Protein AF-A0A7M1KRZ6-F1 (afdb_monomer)

Nearest PDB structures (foldseek):
  7oyk-assembly1_BBB  TM=4.064E-01  e=2.051E+00  Bacillus subtilis subsp. subtilis str. 168
  5dd8-assembly1_B  TM=3.058E-01  e=2.361E+00  Deinococcus radiodurans
  1lnw-assembly3_F  TM=3.921E-01  e=8.400E+00  Pseudomonas aeruginosa

Organism: NCBI:txid200451

Mean predicted aligned error: 11.02 Å

Sequence (66 aa):
MNLLHLLFGKPTPDDWDRVNAVKSYKSWKIHDCGIGVDAAEVAQSQNYKDAIRQVRQMEVDDIWAC

Structure (mmCIF, N/CA/C/O backbone):
data_AF-A0A7M1KRZ6-F1
#
_entry.id   AF-A0A7M1KRZ6-F1
#
loop_
_atom_site.group_PDB
_atom_site.id
_atom_site.type_symbol
_atom_site.label_atom_id
_atom_site.label_alt_id
_atom_site.label_comp_id
_atom_site.label_asym_id
_atom_site.label_entity_id
_atom_site.label_seq_id
_atom_site.pdbx_PDB_ins_code
_atom_site.Cartn_x
_atom_site.Cartn_y
_atom_site.Cartn_z
_atom_site.occupancy
_atom_site.B_iso_or_equiv
_atom_site.auth_seq_id
_atom_site.auth_comp_id
_atom_site.auth_asym_id
_atom_site.auth_atom_id
_atom_site.pdbx_PDB_model_num
ATOM 1 N N . MET A 1 1 ? 10.254 -6.185 -31.115 1.00 55.94 1 MET A N 1
ATOM 2 C CA . MET A 1 1 ? 9.571 -5.094 -30.380 1.00 55.94 1 MET A CA 1
ATOM 3 C C . MET A 1 1 ? 8.304 -5.661 -29.759 1.00 55.94 1 MET A C 1
ATOM 5 O O . MET A 1 1 ? 7.623 -6.410 -30.439 1.00 55.94 1 MET A O 1
ATOM 9 N N . ASN A 1 2 ? 8.025 -5.363 -28.488 1.00 78.31 2 ASN A N 1
ATOM 10 C CA . ASN A 1 2 ? 6.821 -5.826 -27.787 1.00 78.31 2 ASN A CA 1
ATOM 11 C C . ASN A 1 2 ? 5.611 -4.956 -28.190 1.00 78.31 2 ASN A C 1
ATOM 13 O O . ASN A 1 2 ? 5.748 -3.737 -28.259 1.00 78.31 2 ASN A O 1
ATOM 17 N N . LEU A 1 3 ? 4.450 -5.574 -28.426 1.00 73.31 3 LEU A N 1
ATOM 18 C CA . LEU A 1 3 ? 3.162 -4.932 -28.728 1.00 73.31 3 LEU A CA 1
ATOM 19 C C . LEU A 1 3 ? 2.782 -3.863 -27.683 1.00 73.31 3 LEU A C 1
ATOM 21 O O . LEU A 1 3 ? 2.269 -2.804 -28.033 1.00 73.31 3 LEU A O 1
ATOM 25 N N . LEU A 1 4 ? 3.146 -4.082 -26.417 1.00 72.31 4 LEU A N 1
ATOM 26 C CA . LEU A 1 4 ? 2.958 -3.110 -25.336 1.00 72.31 4 LEU A CA 1
ATOM 27 C C . LEU A 1 4 ? 3.778 -1.826 -25.536 1.00 72.31 4 LEU A C 1
ATOM 29 O O . LEU A 1 4 ? 3.284 -0.742 -25.253 1.00 72.31 4 LEU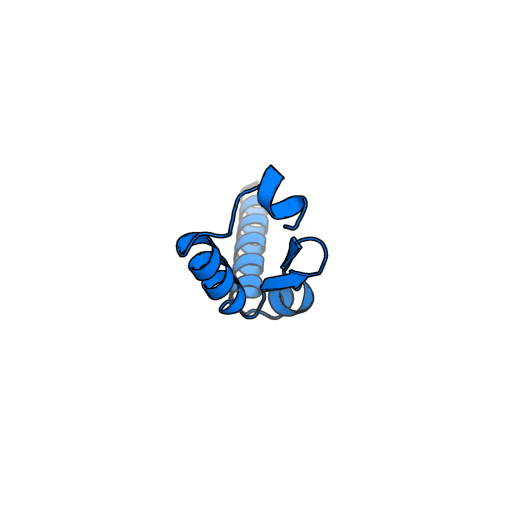 A O 1
ATOM 33 N N . HIS A 1 5 ? 4.995 -1.920 -26.085 1.00 75.50 5 HIS A N 1
ATOM 34 C CA . HIS A 1 5 ? 5.820 -0.736 -26.360 1.00 75.50 5 HIS A CA 1
ATOM 35 C C . HIS A 1 5 ? 5.284 0.106 -27.525 1.00 75.50 5 HIS A C 1
ATOM 37 O O . HIS A 1 5 ? 5.594 1.290 -27.602 1.00 75.50 5 HIS A O 1
ATOM 43 N N . LEU A 1 6 ? 4.512 -0.492 -28.439 1.00 74.62 6 LEU A N 1
ATOM 44 C CA . LEU A 1 6 ? 3.835 0.230 -29.520 1.00 74.62 6 LEU A CA 1
ATOM 45 C C . LEU A 1 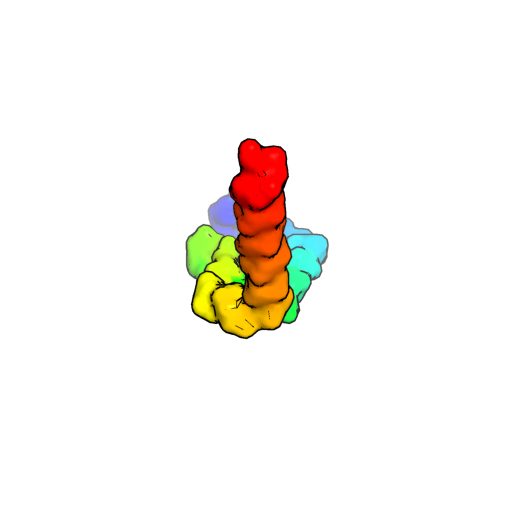6 ? 2.578 0.951 -29.020 1.00 74.62 6 LEU A C 1
ATOM 47 O O . LEU A 1 6 ? 2.298 2.052 -29.478 1.00 74.62 6 LEU A O 1
ATOM 51 N N . LEU A 1 7 ? 1.843 0.345 -28.082 1.00 76.88 7 LEU A N 1
ATOM 52 C CA . LEU A 1 7 ? 0.599 0.900 -27.541 1.00 76.88 7 LEU A CA 1
ATOM 53 C C . LEU A 1 7 ? 0.829 1.968 -26.463 1.00 76.88 7 LEU A C 1
ATOM 55 O O . LEU A 1 7 ? 0.082 2.938 -26.404 1.00 76.88 7 LEU A O 1
ATOM 59 N N . PHE A 1 8 ? 1.855 1.797 -25.627 1.00 79.69 8 PHE A N 1
ATOM 60 C CA . PHE A 1 8 ? 2.080 2.639 -24.444 1.00 79.69 8 PHE A CA 1
ATOM 61 C C . PHE A 1 8 ? 3.429 3.369 -24.449 1.00 79.69 8 PHE A C 1
ATOM 63 O O . PHE A 1 8 ? 3.726 4.125 -23.530 1.00 79.69 8 PHE A O 1
ATOM 70 N N . GLY A 1 9 ? 4.253 3.165 -25.479 1.00 82.88 9 GLY A N 1
ATOM 71 C CA . GLY A 1 9 ? 5.617 3.683 -25.513 1.00 82.88 9 GLY A CA 1
ATOM 72 C C . GLY A 1 9 ? 6.580 2.890 -24.625 1.00 82.88 9 GLY A C 1
ATOM 73 O O . GLY A 1 9 ? 6.245 1.859 -24.038 1.00 82.88 9 GLY A O 1
ATOM 74 N N . LYS A 1 10 ? 7.834 3.349 -24.568 1.00 84.69 10 LYS A N 1
ATOM 75 C CA . LYS A 1 10 ? 8.814 2.830 -23.606 1.00 84.69 10 LYS A CA 1
ATOM 76 C C . LYS A 1 10 ? 8.629 3.553 -22.267 1.00 84.69 10 LYS A C 1
ATOM 78 O O . LYS A 1 10 ? 8.424 4.765 -22.302 1.00 84.69 10 LYS A O 1
ATOM 83 N N . PRO A 1 11 ? 8.779 2.858 -21.126 1.00 83.50 11 PRO A N 1
ATOM 84 C CA . PRO A 1 11 ? 8.764 3.501 -19.818 1.00 83.50 11 PRO A CA 1
ATOM 85 C C . PRO A 1 11 ? 9.808 4.619 -19.740 1.00 83.50 11 PRO A C 1
ATOM 87 O O . PRO A 1 11 ? 10.968 4.424 -20.128 1.00 83.50 11 PRO A O 1
ATOM 90 N N . THR A 1 12 ? 9.385 5.778 -19.253 1.00 88.44 12 THR A N 1
ATOM 91 C CA . THR A 1 12 ? 10.224 6.957 -19.020 1.00 88.44 12 THR A CA 1
ATOM 92 C C . THR A 1 12 ? 10.946 6.859 -17.668 1.00 88.44 12 THR A C 1
ATOM 94 O O . THR A 1 12 ? 10.580 6.023 -16.840 1.00 88.44 12 THR A O 1
ATOM 97 N N . PRO A 1 13 ? 11.977 7.684 -17.404 1.00 89.56 13 PRO A N 1
ATOM 98 C CA . PRO A 1 13 ? 12.598 7.763 -16.079 1.00 89.56 13 PRO A CA 1
ATOM 99 C C . PRO A 1 13 ? 11.589 8.040 -14.951 1.00 89.56 13 PRO A C 1
ATOM 101 O O . PRO A 1 13 ? 11.613 7.343 -13.941 1.00 89.56 13 PRO A O 1
ATOM 104 N N . ASP A 1 14 ? 10.635 8.950 -15.169 1.00 87.62 14 ASP A N 1
ATOM 105 C CA . ASP A 1 14 ? 9.560 9.259 -14.214 1.00 87.62 14 ASP A CA 1
ATOM 106 C C . ASP A 1 14 ? 8.688 8.035 -13.884 1.00 87.62 14 ASP A C 1
ATOM 108 O O . ASP A 1 14 ? 8.253 7.862 -12.741 1.00 87.62 14 ASP A O 1
ATOM 112 N N . ASP A 1 15 ? 8.436 7.159 -14.863 1.00 84.44 15 ASP A N 1
ATOM 113 C CA . ASP A 1 15 ? 7.686 5.918 -14.631 1.00 84.44 15 ASP A CA 1
ATOM 114 C C . ASP A 1 15 ? 8.450 4.984 -13.685 1.00 84.44 15 ASP A C 1
ATOM 116 O O . ASP A 1 15 ? 7.860 4.369 -12.791 1.00 84.44 15 ASP A O 1
ATOM 120 N N . TRP A 1 16 ? 9.774 4.912 -13.834 1.00 84.94 16 TRP A N 1
ATOM 121 C CA . TRP A 1 16 ? 10.629 4.132 -12.941 1.00 84.94 16 TRP A CA 1
ATOM 122 C C . TRP A 1 16 ? 10.699 4.730 -11.539 1.00 84.94 16 TRP A C 1
ATOM 124 O O . TRP A 1 16 ? 10.628 3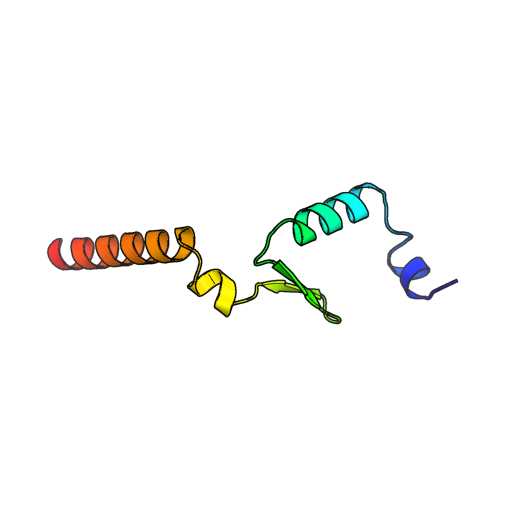.979 -10.562 1.00 84.94 16 TRP A O 1
ATOM 134 N N . ASP A 1 17 ? 10.762 6.054 -11.421 1.00 87.25 17 ASP A N 1
ATOM 135 C CA . ASP A 1 17 ? 10.748 6.740 -10.128 1.00 87.25 17 ASP A CA 1
ATOM 136 C C . ASP A 1 17 ? 9.437 6.493 -9.377 1.00 87.25 17 ASP A C 1
ATOM 138 O O . ASP A 1 17 ? 9.451 6.179 -8.183 1.00 87.25 17 ASP A O 1
ATOM 142 N N . ARG A 1 18 ? 8.298 6.512 -10.078 1.00 80.75 18 ARG A N 1
ATOM 143 C CA . ARG A 1 18 ? 6.994 6.151 -9.498 1.00 80.75 18 ARG A CA 1
ATOM 144 C C . ARG A 1 18 ? 6.947 4.701 -9.030 1.00 80.75 18 ARG A C 1
ATOM 146 O O . ARG A 1 18 ? 6.458 4.434 -7.933 1.00 80.75 18 ARG A O 1
ATOM 153 N N . VAL A 1 19 ? 7.473 3.764 -9.818 1.00 81.31 19 VAL A N 1
ATOM 154 C CA . VAL A 1 19 ? 7.556 2.348 -9.421 1.00 81.31 19 VAL A CA 1
ATOM 155 C C . VAL A 1 19 ? 8.434 2.177 -8.179 1.00 81.31 19 VAL A C 1
ATOM 157 O O . VAL A 1 19 ? 8.074 1.425 -7.273 1.00 81.31 19 VAL A O 1
ATOM 160 N N . ASN A 1 20 ? 9.562 2.882 -8.106 1.00 83.12 20 ASN A N 1
ATOM 161 C CA . ASN A 1 20 ? 10.457 2.837 -6.951 1.00 83.12 20 ASN A CA 1
ATOM 162 C C . ASN A 1 20 ? 9.812 3.448 -5.701 1.00 83.12 20 ASN A C 1
ATOM 164 O O . ASN A 1 20 ? 9.910 2.863 -4.621 1.00 83.12 20 ASN A O 1
ATOM 168 N N . ALA A 1 21 ? 9.090 4.560 -5.848 1.00 83.94 21 ALA A N 1
ATOM 169 C CA . ALA A 1 21 ? 8.309 5.153 -4.768 1.00 83.94 21 ALA A CA 1
ATOM 170 C C . ALA A 1 21 ? 7.255 4.165 -4.250 1.00 83.94 21 ALA A C 1
ATOM 172 O O . ALA A 1 21 ? 7.212 3.894 -3.054 1.00 83.94 21 ALA A O 1
ATOM 173 N N . VAL A 1 22 ? 6.480 3.539 -5.141 1.00 76.19 22 VAL A N 1
ATOM 174 C CA . VAL A 1 22 ? 5.490 2.510 -4.777 1.00 76.19 22 VAL A CA 1
ATOM 175 C C . VAL A 1 22 ? 6.136 1.348 -4.020 1.00 76.19 22 VAL A C 1
ATOM 177 O O . VAL A 1 22 ? 5.637 0.961 -2.968 1.00 76.19 22 VAL A O 1
ATOM 180 N N . LYS A 1 23 ? 7.280 0.840 -4.493 1.00 76.88 23 LYS A N 1
ATOM 181 C CA . LYS A 1 23 ? 8.024 -0.245 -3.827 1.00 76.88 23 LYS A CA 1
ATOM 182 C C . LYS A 1 23 ? 8.582 0.135 -2.451 1.00 76.88 23 LYS A C 1
ATOM 184 O O . LYS A 1 23 ? 8.861 -0.757 -1.655 1.00 76.88 23 LYS A O 1
ATOM 189 N N . SER A 1 24 ? 8.785 1.423 -2.175 1.00 79.56 24 SER A N 1
ATOM 190 C CA . SER A 1 24 ? 9.278 1.893 -0.873 1.00 79.56 24 SER A CA 1
ATOM 191 C C . SER A 1 24 ? 8.209 1.846 0.225 1.00 79.56 24 SER A C 1
ATOM 193 O O . SER A 1 24 ? 8.538 1.748 1.409 1.00 79.56 24 SER A O 1
ATOM 195 N N . TYR A 1 25 ? 6.925 1.861 -0.149 1.00 73.69 25 TYR A N 1
ATOM 196 C CA . TYR A 1 25 ? 5.832 1.705 0.800 1.00 73.69 25 TYR A CA 1
ATOM 197 C C . TYR A 1 25 ? 5.638 0.228 1.124 1.00 73.69 25 TYR A C 1
ATOM 199 O O . TYR A 1 25 ? 5.199 -0.548 0.284 1.00 73.69 25 TYR A O 1
ATOM 207 N N . LYS A 1 26 ? 5.904 -0.148 2.379 1.00 71.38 26 LYS A N 1
ATOM 208 C CA . LYS A 1 26 ? 5.797 -1.535 2.859 1.00 71.38 26 LYS A CA 1
ATOM 209 C C . LYS A 1 26 ? 4.460 -2.201 2.494 1.00 71.38 26 LYS A C 1
ATOM 211 O O . LYS A 1 26 ? 4.453 -3.339 2.049 1.00 71.38 26 LYS A O 1
ATOM 216 N N . SER A 1 27 ? 3.360 -1.460 2.621 1.00 70.56 27 SER A N 1
ATOM 217 C CA . SER A 1 27 ? 2.004 -1.959 2.384 1.00 70.56 27 SER A CA 1
ATOM 218 C C . SER A 1 27 ? 1.595 -2.030 0.911 1.00 70.56 27 SER A C 1
ATOM 220 O O . SER A 1 27 ? 0.556 -2.619 0.617 1.00 70.56 27 SER A O 1
ATOM 222 N N . TRP A 1 28 ? 2.352 -1.437 -0.015 1.00 71.38 28 TRP A N 1
ATOM 223 C CA . TRP A 1 28 ? 2.022 -1.438 -1.440 1.00 71.38 28 TRP A CA 1
ATOM 224 C C . TRP A 1 28 ? 2.803 -2.537 -2.155 1.00 71.38 28 TRP A C 1
ATOM 226 O O . TRP A 1 28 ? 4.017 -2.668 -2.001 1.00 71.38 28 TRP A O 1
ATOM 236 N N . LYS A 1 29 ? 2.104 -3.340 -2.956 1.00 74.75 29 LYS A N 1
ATOM 237 C CA . LYS A 1 29 ? 2.678 -4.486 -3.666 1.00 74.75 29 LYS A CA 1
ATOM 238 C C . LYS A 1 29 ? 2.343 -4.406 -5.148 1.00 74.75 29 LYS A C 1
ATOM 240 O O . LYS A 1 29 ? 1.239 -4.042 -5.547 1.00 74.75 29 LYS A O 1
ATOM 245 N N . ILE A 1 30 ? 3.331 -4.734 -5.973 1.00 74.38 30 ILE A N 1
ATOM 246 C CA . ILE A 1 30 ? 3.148 -4.874 -7.417 1.00 74.38 30 ILE A CA 1
ATOM 247 C C . ILE A 1 30 ? 2.753 -6.325 -7.674 1.00 74.38 30 ILE A C 1
ATOM 249 O O . ILE A 1 30 ? 3.501 -7.240 -7.336 1.00 74.38 30 ILE A O 1
ATOM 253 N N . HIS A 1 31 ? 1.578 -6.512 -8.256 1.00 72.81 31 HIS A N 1
ATOM 254 C CA . HIS A 1 31 ? 1.033 -7.792 -8.682 1.00 72.81 31 HIS A CA 1
ATOM 255 C C . HIS A 1 31 ? 1.008 -7.861 -10.211 1.00 72.81 31 HIS A C 1
ATOM 257 O O . HIS A 1 31 ? 1.047 -6.834 -10.890 1.00 72.81 31 HIS A O 1
ATOM 263 N N . ASP A 1 32 ? 0.862 -9.069 -10.755 1.00 69.12 32 ASP A N 1
ATOM 264 C CA . ASP A 1 32 ? 0.792 -9.296 -12.207 1.00 69.12 32 ASP A CA 1
ATOM 265 C C . ASP A 1 32 ? -0.345 -8.509 -12.888 1.00 69.12 32 ASP A C 1
ATOM 267 O O . ASP A 1 32 ? -0.277 -8.218 -14.080 1.00 69.12 32 ASP A O 1
ATOM 271 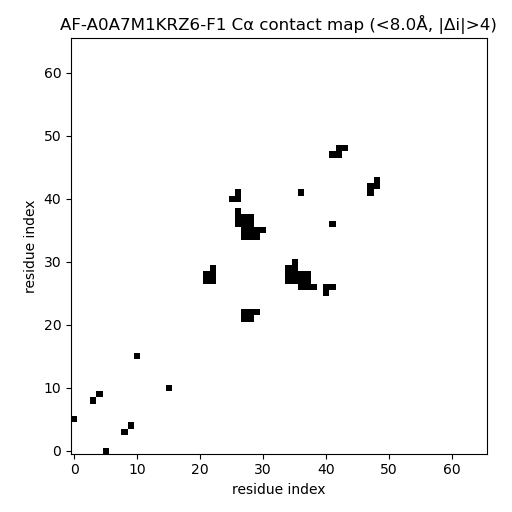N N . CYS A 1 33 ? -1.378 -8.126 -12.129 1.00 70.69 33 CYS A N 1
ATOM 272 C CA . CYS A 1 33 ? -2.527 -7.350 -12.593 1.00 70.69 33 CYS A CA 1
ATOM 273 C C . CYS A 1 33 ? -2.503 -5.856 -12.212 1.00 70.69 33 CYS A C 1
ATOM 275 O O . CYS A 1 33 ? -3.455 -5.147 -12.539 1.00 70.69 33 CYS A O 1
ATOM 277 N N . GLY A 1 34 ? -1.455 -5.356 -11.545 1.00 74.50 34 GLY A N 1
ATOM 278 C CA . GLY A 1 34 ? -1.329 -3.936 -11.202 1.00 74.50 34 GLY A CA 1
ATOM 279 C C . GLY A 1 34 ? -0.770 -3.662 -9.807 1.00 74.50 34 GLY A C 1
ATOM 280 O O . GLY A 1 34 ? -0.115 -4.499 -9.193 1.00 74.50 34 GLY A O 1
ATOM 281 N N . ILE A 1 35 ? -1.012 -2.450 -9.309 1.00 75.31 35 ILE A N 1
ATOM 282 C CA . ILE A 1 35 ? -0.559 -2.009 -7.987 1.00 75.31 35 ILE A CA 1
ATOM 283 C C . ILE A 1 35 ? -1.692 -2.239 -6.988 1.00 75.31 35 ILE A C 1
ATOM 285 O O . 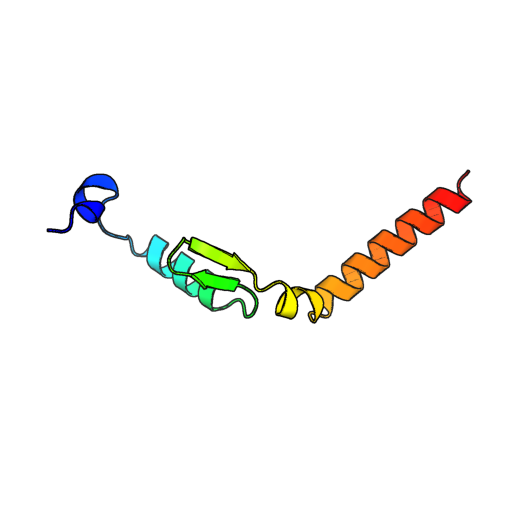ILE A 1 35 ? -2.780 -1.684 -7.139 1.00 75.31 35 ILE A O 1
ATOM 289 N N . GLY A 1 36 ? -1.431 -3.068 -5.982 1.00 78.38 36 GLY A N 1
ATOM 290 C CA . GLY A 1 36 ? -2.359 -3.381 -4.903 1.00 78.38 36 GLY A CA 1
ATOM 291 C C . GLY A 1 36 ? -1.805 -2.963 -3.549 1.00 78.38 36 GLY A C 1
ATOM 292 O O . GLY A 1 36 ? -0.620 -2.659 -3.399 1.00 78.38 36 GLY A O 1
ATOM 293 N N . VAL A 1 37 ? -2.676 -2.966 -2.548 1.00 79.62 37 VAL A N 1
ATOM 294 C CA . VAL A 1 37 ? -2.298 -2.730 -1.156 1.00 79.62 37 VAL A CA 1
ATOM 295 C C . VAL A 1 37 ? -2.574 -4.003 -0.367 1.00 79.62 37 VAL A C 1
ATOM 297 O O . VAL A 1 37 ? -3.648 -4.594 -0.492 1.00 79.62 37 VAL A O 1
ATOM 300 N N . ASP A 1 38 ? -1.613 -4.437 0.442 1.00 82.56 38 ASP A N 1
ATOM 301 C CA . ASP A 1 38 ? -1.788 -5.585 1.323 1.00 82.56 38 ASP A CA 1
ATOM 302 C C . ASP A 1 38 ? -2.688 -5.197 2.504 1.00 82.56 38 ASP A C 1
ATOM 304 O O . ASP A 1 38 ? -2.280 -4.496 3.435 1.00 82.56 38 ASP A O 1
ATOM 308 N N . ALA A 1 39 ? -3.941 -5.653 2.456 1.00 79.69 39 ALA A N 1
ATOM 309 C CA . ALA A 1 39 ? -4.947 -5.336 3.462 1.00 79.69 39 ALA A CA 1
ATOM 310 C C . ALA A 1 39 ? -4.548 -5.802 4.873 1.00 79.69 39 ALA A C 1
ATOM 312 O O . ALA A 1 39 ? -4.879 -5.129 5.853 1.00 79.69 39 ALA A O 1
ATOM 313 N N . ALA A 1 40 ? -3.818 -6.917 4.996 1.00 82.06 40 ALA A N 1
ATOM 314 C CA . ALA A 1 40 ? -3.376 -7.418 6.293 1.00 82.06 40 ALA A CA 1
ATOM 315 C C . ALA A 1 40 ? -2.303 -6.501 6.894 1.00 82.06 40 ALA A C 1
ATOM 317 O O . ALA A 1 40 ? -2.358 -6.177 8.083 1.00 82.06 40 ALA A O 1
ATOM 318 N N . GLU A 1 41 ? -1.364 -6.024 6.075 1.00 82.19 41 GLU A N 1
ATOM 319 C CA . GLU A 1 41 ? -0.336 -5.083 6.528 1.00 82.19 41 GLU A CA 1
ATOM 320 C C . GLU A 1 41 ? -0.918 -3.705 6.867 1.00 82.19 41 GLU A C 1
ATOM 322 O O . GLU A 1 41 ? -0.534 -3.103 7.875 1.00 82.19 41 GLU A O 1
ATOM 327 N N . VAL A 1 42 ? -1.893 -3.223 6.087 1.00 84.56 42 VAL A N 1
ATOM 328 C CA . VAL A 1 42 ? -2.616 -1.977 6.398 1.00 84.56 42 VAL A CA 1
ATOM 329 C C . VAL A 1 42 ? -3.337 -2.088 7.735 1.00 84.56 42 VAL A C 1
ATOM 331 O O . VAL A 1 42 ? -3.164 -1.211 8.583 1.00 84.56 42 VAL A O 1
ATOM 334 N N . ALA A 1 43 ? -4.074 -3.179 7.964 1.00 84.38 43 ALA A N 1
ATOM 335 C CA . ALA A 1 43 ? -4.805 -3.407 9.210 1.00 84.38 43 ALA A CA 1
ATOM 336 C C . ALA A 1 43 ? -3.883 -3.477 10.442 1.00 84.38 43 ALA A C 1
ATOM 338 O O . ALA A 1 43 ? -4.282 -3.120 11.554 1.00 84.38 43 ALA A O 1
ATOM 339 N N . GLN A 1 44 ? -2.636 -3.916 10.258 1.00 85.94 44 GLN A N 1
ATOM 340 C CA . GLN A 1 44 ? -1.638 -3.954 11.324 1.00 85.94 44 GLN A CA 1
ATOM 341 C C . GLN A 1 44 ? -0.960 -2.601 11.575 1.00 85.94 44 GLN A C 1
ATOM 343 O O . GLN A 1 44 ? -0.423 -2.408 12.671 1.00 85.94 44 GLN A O 1
ATOM 348 N N . SER A 1 45 ? -1.005 -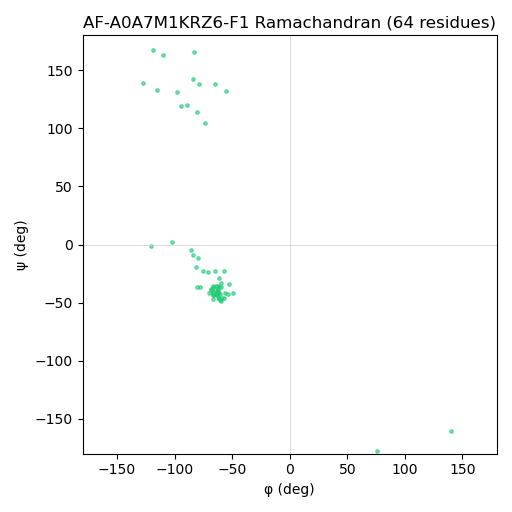1.669 10.619 1.00 86.19 45 SER A N 1
ATOM 349 C CA . SER A 1 45 ? -0.341 -0.369 10.736 1.00 86.19 45 SER A CA 1
ATOM 350 C C . SER A 1 45 ? -0.939 0.494 11.855 1.00 86.19 45 SER A C 1
ATOM 352 O O . SER A 1 45 ? -2.156 0.560 12.038 1.00 86.19 45 SER A O 1
ATOM 354 N N . GLN A 1 46 ? -0.070 1.170 12.615 1.00 87.25 46 GLN A N 1
ATOM 355 C CA . GLN A 1 46 ? -0.499 2.025 13.725 1.00 87.25 46 GLN A CA 1
ATOM 356 C C . GLN A 1 46 ? -1.360 3.190 13.224 1.00 87.25 46 GLN A C 1
ATOM 358 O O . GLN A 1 46 ? -2.441 3.418 13.754 1.00 87.25 46 GLN A O 1
ATOM 363 N N . ASN A 1 47 ? -0.947 3.827 12.125 1.00 85.69 47 ASN A N 1
ATOM 364 C CA . ASN A 1 47 ? -1.680 4.932 11.507 1.00 85.69 47 ASN A CA 1
ATOM 365 C C . ASN A 1 47 ? -3.121 4.545 11.139 1.00 85.69 47 ASN A C 1
ATOM 367 O O . ASN A 1 47 ? -4.042 5.321 11.371 1.00 85.69 47 ASN A O 1
ATOM 371 N N . TYR A 1 48 ? -3.333 3.341 10.595 1.00 86.50 48 TYR A N 1
ATOM 372 C CA . TYR A 1 48 ? -4.679 2.862 10.275 1.00 86.50 48 TYR A CA 1
ATOM 373 C C . TYR A 1 48 ? -5.522 2.650 11.536 1.00 86.50 48 TYR A C 1
ATOM 375 O O . TYR A 1 48 ? -6.681 3.059 11.584 1.00 86.50 48 TYR A O 1
ATOM 383 N N . LYS A 1 49 ? -4.943 2.056 12.586 1.00 90.88 49 LYS A N 1
ATOM 384 C CA . LYS A 1 49 ? -5.634 1.859 13.871 1.00 90.88 49 LYS A CA 1
ATOM 385 C C . LYS A 1 49 ? -6.010 3.187 14.525 1.00 90.88 49 LYS A C 1
ATOM 387 O O . LYS A 1 49 ? -7.120 3.308 15.042 1.00 90.88 49 LYS A O 1
ATOM 392 N N . ASP A 1 50 ? -5.119 4.171 14.471 1.00 92.25 50 ASP A N 1
ATOM 393 C CA . ASP A 1 50 ? -5.361 5.508 15.012 1.00 92.25 50 ASP A CA 1
ATOM 394 C C . ASP A 1 50 ? -6.467 6.226 14.228 1.00 92.25 50 ASP A C 1
ATOM 396 O O . ASP A 1 50 ? -7.383 6.777 14.837 1.00 92.25 50 ASP A O 1
ATOM 400 N N . ALA A 1 51 ? -6.454 6.137 12.894 1.00 89.00 51 ALA A N 1
ATOM 401 C CA . ALA A 1 51 ? -7.505 6.693 12.043 1.00 89.00 51 ALA A CA 1
ATOM 402 C C . ALA A 1 51 ? -8.876 6.053 12.323 1.00 89.00 51 ALA A C 1
ATOM 404 O O . ALA A 1 51 ? -9.862 6.761 12.515 1.00 89.00 51 ALA A O 1
ATOM 405 N N . ILE A 1 52 ? -8.947 4.721 12.432 1.00 89.81 52 ILE A N 1
ATOM 406 C CA . ILE A 1 52 ? -10.191 4.017 12.788 1.00 89.81 52 ILE A CA 1
ATOM 407 C C . ILE A 1 52 ? -10.680 4.425 14.182 1.00 89.81 52 ILE A C 1
ATOM 409 O O . ILE A 1 52 ? -11.883 4.572 14.395 1.00 89.81 52 ILE A O 1
ATOM 413 N N . ARG A 1 53 ? -9.769 4.626 15.140 1.00 89.94 53 ARG A N 1
ATOM 414 C CA . ARG A 1 53 ? -10.131 5.099 16.480 1.00 89.94 53 ARG A CA 1
ATOM 415 C C . ARG A 1 53 ? -10.720 6.509 16.441 1.00 89.94 53 ARG A C 1
ATOM 417 O O . ARG A 1 53 ? -11.717 6.737 17.118 1.00 89.94 53 ARG A O 1
ATOM 424 N N . GLN A 1 54 ? -10.139 7.414 15.656 1.00 88.75 54 GLN A N 1
ATOM 425 C CA . GLN A 1 54 ? -10.659 8.773 15.479 1.00 88.75 54 GLN A CA 1
ATOM 426 C C . GLN A 1 54 ? -12.053 8.766 14.846 1.00 88.75 54 GLN A C 1
ATOM 428 O O .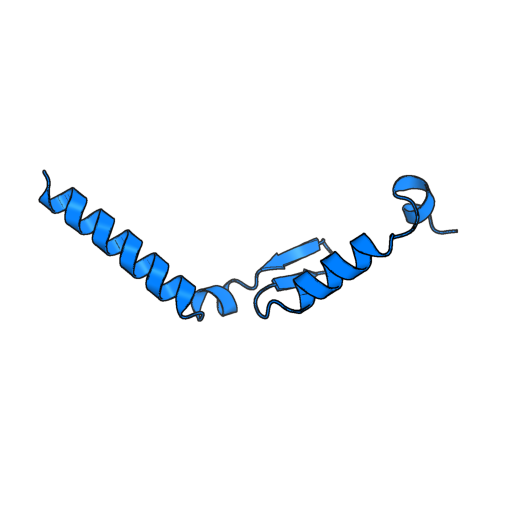 GLN A 1 54 ? -12.951 9.414 15.372 1.00 88.75 54 GLN A O 1
ATOM 433 N N . VAL A 1 55 ? -12.264 7.981 13.784 1.00 87.00 55 VAL A N 1
ATOM 434 C CA . VAL A 1 55 ? -13.584 7.847 13.141 1.00 87.00 55 VAL A CA 1
ATOM 435 C C . VAL A 1 55 ? -14.628 7.336 14.133 1.00 87.00 55 VAL A C 1
ATOM 437 O O . VAL A 1 55 ? -15.692 7.928 14.259 1.00 87.00 55 VAL A O 1
ATOM 440 N N . ARG A 1 56 ? -14.304 6.298 14.914 1.00 85.19 56 ARG A N 1
ATOM 441 C CA . ARG A 1 56 ? -15.221 5.779 15.944 1.00 85.19 56 ARG A CA 1
ATOM 442 C C . ARG A 1 56 ? -15.538 6.800 17.034 1.00 85.19 56 ARG A C 1
ATOM 444 O O . ARG A 1 56 ? -16.643 6.793 17.556 1.00 85.19 56 ARG A O 1
ATOM 451 N N . GLN A 1 57 ? -14.577 7.640 17.417 1.00 82.75 57 GLN A N 1
ATOM 452 C CA . GLN A 1 57 ? -14.827 8.713 18.382 1.00 82.75 57 GLN A CA 1
ATOM 453 C C . GLN A 1 57 ? -15.779 9.759 17.805 1.00 82.75 57 GLN A C 1
ATOM 455 O O . GLN A 1 57 ? -16.728 10.124 18.484 1.00 82.75 57 GLN A O 1
ATOM 460 N N . MET A 1 58 ? -15.593 10.147 16.541 1.00 80.44 58 MET A N 1
ATOM 461 C CA . MET A 1 58 ? -16.515 11.053 15.849 1.00 80.44 58 MET A CA 1
ATOM 462 C C . MET A 1 58 ? -17.934 10.475 15.763 1.00 80.44 58 MET A C 1
ATOM 464 O O . MET A 1 58 ? -18.888 11.193 16.026 1.00 80.44 58 MET A O 1
ATOM 468 N N . GLU A 1 59 ? -18.082 9.182 15.452 1.00 77.62 59 GLU A N 1
ATOM 469 C CA . GLU A 1 59 ? -19.392 8.511 15.430 1.00 77.62 59 GLU A CA 1
ATOM 470 C C . GLU A 1 59 ? -20.062 8.493 16.811 1.00 77.62 59 GLU A C 1
ATOM 472 O O . GLU A 1 59 ? -21.268 8.690 16.920 1.00 77.62 59 GLU A O 1
ATOM 477 N N . VAL A 1 60 ? -19.292 8.260 17.878 1.00 74.69 60 VAL A N 1
ATOM 478 C CA . VAL A 1 60 ? -19.817 8.297 19.249 1.00 74.69 60 VAL A CA 1
ATOM 479 C C . VAL A 1 60 ? -20.236 9.717 19.620 1.00 74.69 60 VAL A C 1
ATOM 481 O O . VAL A 1 60 ? -21.341 9.898 20.123 1.00 74.69 60 VAL A O 1
ATOM 484 N N . ASP A 1 61 ? -19.400 10.717 19.354 1.00 70.75 61 ASP A N 1
ATOM 485 C CA . ASP A 1 61 ? -19.702 12.115 19.669 1.00 70.75 61 ASP A CA 1
ATOM 486 C C . ASP A 1 61 ? -20.959 12.608 18.923 1.00 70.75 61 ASP A C 1
ATOM 488 O O . ASP A 1 61 ? -21.766 13.328 19.507 1.00 70.75 61 ASP A O 1
ATOM 492 N N . ASP A 1 62 ? -21.176 12.162 17.679 1.00 69.62 62 ASP A N 1
ATOM 493 C CA . ASP A 1 62 ? -22.372 12.478 16.880 1.00 69.62 62 ASP A CA 1
ATOM 494 C C . ASP A 1 62 ? -23.652 11.848 17.467 1.00 69.62 62 ASP A C 1
ATOM 496 O O . ASP A 1 62 ? -24.708 12.480 17.517 1.00 69.62 62 ASP A O 1
ATOM 500 N N . ILE A 1 63 ? -23.552 10.630 18.016 1.00 65.25 63 ILE A N 1
ATOM 501 C CA . ILE A 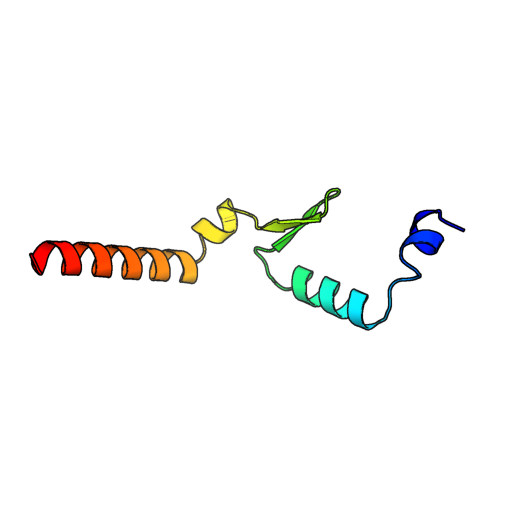1 63 ? -24.663 9.961 18.719 1.00 65.25 63 ILE A CA 1
ATOM 502 C C . ILE A 1 63 ? -25.038 10.698 20.014 1.00 65.25 63 ILE A C 1
ATOM 504 O O . ILE A 1 63 ? -26.215 10.742 20.363 1.00 65.25 63 ILE A O 1
ATOM 508 N N . TRP A 1 64 ? -24.065 11.272 20.728 1.00 57.09 64 TRP A N 1
ATOM 509 C CA . TRP A 1 64 ? -24.304 12.039 21.962 1.00 57.09 64 TRP A CA 1
ATOM 510 C C . TRP A 1 64 ? -24.682 13.510 21.715 1.00 57.09 64 TRP A C 1
ATOM 512 O O . TRP A 1 64 ? -25.060 14.202 22.662 1.00 57.09 64 TRP A O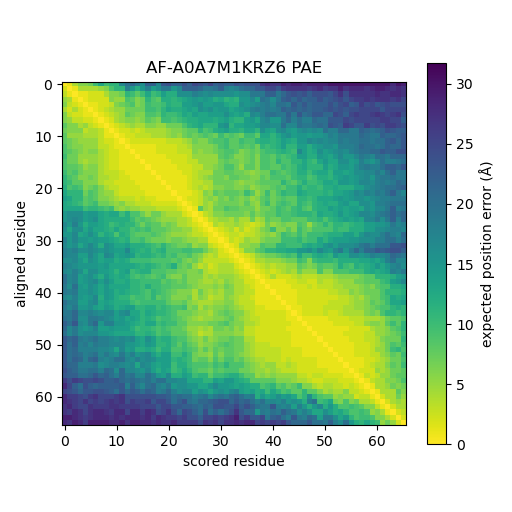 1
ATOM 522 N N . ALA A 1 65 ? -24.583 13.992 20.473 1.00 59.56 65 ALA A N 1
ATOM 523 C CA . ALA A 1 65 ? -25.041 15.318 20.057 1.00 59.56 65 ALA A CA 1
ATOM 524 C C . ALA A 1 65 ? -26.538 15.364 19.669 1.00 59.56 65 ALA A C 1
ATOM 526 O O . ALA A 1 65 ? -27.054 16.454 19.403 1.00 59.56 65 ALA A O 1
ATOM 527 N N . CYS A 1 66 ? -27.223 14.211 19.652 1.00 49.22 66 CYS A N 1
ATOM 528 C CA . CYS A 1 66 ? -28.670 14.057 19.439 1.00 49.22 66 CYS A CA 1
ATOM 529 C C . CYS A 1 66 ? -29.428 13.860 20.762 1.00 49.22 66 CYS A C 1
ATOM 531 O O . CYS A 1 66 ? -30.576 14.353 20.848 1.00 49.22 66 CYS A O 1
#

Radius of gyration: 19.58 Å; Cα contacts (8 Å, |Δi|>4): 31; chains: 1; bounding box: 41×25×52 Å

Secondary structure (DSSP, 8-state):
--HHHHHH-SPPHHHHHHHHHHHHSTTEEEETTEEEE-HHHHHH-HHHHHHHHHHHHHHHHHHHT-

pLDDT: mean 78.86, std 8.72, range [49.22, 92.25]

Foldseek 3Di:
DDPCCVVPNDDDPVNVVVVVVQVVDPQWDQDPVGIDGNPVVLVVDPVNVVVVVVVVVVVVVVVVVD

Solvent-accessible surface area (backbone atoms only — not comparable to full-atom values): 4022 Å² total; per-residue (Å²): 135,61,71,62,44,75,78,72,45,74,86,50,74,68,55,51,51,51,52,51,54,47,64,68,38,86,42,39,42,83,50,102,90,45,83,46,66,43,64,70,55,43,68,67,32,64,69,50,51,52,51,54,51,52,52,52,49,53,55,51,53,55,62,72,74,109